Protein AF-A0A496YPQ6-F1 (afdb_monomer_lite)

Radius of gyration: 19.3 Å; chains: 1; bounding box: 43×26×58 Å

Secondary structure (DSSP, 8-state):
----EES-EEEETTEEEEHHHHHHHTTSTT--EEE--TTT--S--B-TTT-PEEEEE-TTTSSEEE-GGG-HHHHHHHHHHHHHHHHHHHHHHHHHT--

Foldseek 3Di:
DPAAAAQWWKQKVNFIAGPVVCVVPVPDPPIDIDTDDQLPDPDQQAHPPPRHFHWHQDPQVRDTDGRCNVPVPVVVVVSVVVVVVVVVVVVVVVVVVVD

Sequence (99 aa):
MNMKTTTELYKVDGRVLCRDCTYAEAENATTWVRRIQPGKDAEPLVCEACGAELRIFCPNCGNFHLNPALDLDLQAQQCLDQERISIEAERVEFYDKWL

pLDDT: mean 70.98, std 13.03, range [45.16, 89.88]

Structure (mmCIF, N/CA/C/O backbone):
data_AF-A0A496YPQ6-F1
#
_entry.id   AF-A0A496YPQ6-F1
#
loop_
_atom_site.group_PDB
_atom_site.id
_atom_site.type_symbol
_atom_site.label_atom_id
_atom_site.label_alt_id
_atom_site.label_comp_id
_atom_site.label_asym_id
_atom_site.label_entity_id
_atom_site.label_seq_id
_atom_site.pdbx_PDB_ins_code
_atom_site.Cartn_x
_atom_site.Cartn_y
_atom_site.Cartn_z
_atom_site.occupancy
_atom_site.B_iso_or_equiv
_atom_site.auth_seq_id
_atom_site.auth_comp_id
_atom_site.auth_asym_id
_atom_site.auth_atom_id
_atom_site.pdbx_PDB_model_num
ATOM 1 N N . MET A 1 1 ? 14.857 -11.606 7.232 1.00 45.16 1 MET A N 1
ATOM 2 C CA . MET A 1 1 ? 13.591 -11.117 7.821 1.00 45.16 1 MET A CA 1
ATOM 3 C C . MET A 1 1 ? 12.573 -11.047 6.696 1.00 45.16 1 MET A C 1
ATOM 5 O O . MET A 1 1 ? 12.867 -10.399 5.704 1.00 45.16 1 MET A O 1
ATOM 9 N N . ASN A 1 2 ? 11.446 -11.760 6.783 1.00 52.34 2 ASN A N 1
ATOM 10 C CA . ASN A 1 2 ? 10.391 -11.653 5.768 1.00 52.34 2 ASN A CA 1
ATOM 11 C C . ASN A 1 2 ? 9.722 -10.282 5.911 1.00 52.34 2 ASN A C 1
ATOM 13 O O . ASN A 1 2 ? 8.974 -10.070 6.865 1.00 52.34 2 ASN A O 1
ATOM 17 N N . MET A 1 3 ? 10.015 -9.353 4.998 1.00 63.03 3 MET A N 1
ATOM 18 C CA . MET A 1 3 ? 9.271 -8.097 4.888 1.00 63.03 3 MET A CA 1
ATOM 19 C C . MET A 1 3 ? 7.820 -8.429 4.547 1.00 63.03 3 MET A C 1
ATOM 21 O O . MET A 1 3 ? 7.533 -9.021 3.505 1.00 63.03 3 MET A O 1
ATOM 25 N N . LYS A 1 4 ? 6.901 -8.093 5.456 1.00 81.56 4 LYS A N 1
ATOM 26 C CA . LYS A 1 4 ? 5.466 -8.180 5.189 1.00 81.56 4 LYS A CA 1
ATOM 27 C C . LYS A 1 4 ? 5.102 -7.049 4.235 1.00 81.56 4 LYS A C 1
ATOM 29 O O . LYS A 1 4 ? 5.570 -5.928 4.390 1.00 81.56 4 LYS A O 1
ATOM 34 N N . THR A 1 5 ? 4.277 -7.347 3.243 1.00 84.19 5 THR A N 1
ATOM 35 C CA . THR A 1 5 ? 3.823 -6.356 2.263 1.00 84.19 5 THR A CA 1
ATOM 36 C C . THR A 1 5 ? 2.312 -6.444 2.144 1.00 84.19 5 THR A C 1
ATOM 38 O O . THR A 1 5 ? 1.727 -7.496 2.400 1.00 84.19 5 THR A O 1
ATOM 41 N N . THR A 1 6 ? 1.674 -5.330 1.807 1.00 87.19 6 THR A N 1
ATOM 42 C CA . THR A 1 6 ? 0.226 -5.242 1.601 1.00 87.19 6 THR A CA 1
ATOM 43 C C . THR A 1 6 ? -0.063 -4.439 0.345 1.00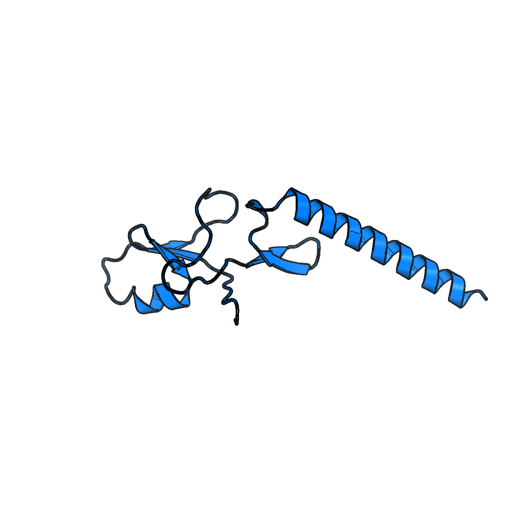 87.19 6 THR A C 1
ATOM 45 O O . THR A 1 6 ? 0.724 -3.577 -0.029 1.00 87.19 6 THR A O 1
ATOM 48 N N . THR A 1 7 ? -1.195 -4.685 -0.303 1.00 84.88 7 THR A N 1
ATOM 49 C CA . THR A 1 7 ? -1.688 -3.854 -1.415 1.00 84.88 7 THR A CA 1
ATOM 50 C C . THR A 1 7 ? -2.684 -2.794 -0.957 1.00 84.88 7 THR A C 1
ATOM 52 O O . THR A 1 7 ? -3.107 -1.945 -1.741 1.00 84.88 7 THR A O 1
ATOM 55 N N . GLU A 1 8 ? -3.098 -2.853 0.311 1.00 86.44 8 GLU A N 1
ATOM 56 C CA . GLU A 1 8 ? -4.139 -1.998 0.873 1.00 86.44 8 GLU A CA 1
ATOM 57 C C . GLU A 1 8 ? -3.781 -1.572 2.301 1.00 86.44 8 GLU A C 1
ATOM 59 O O . GLU A 1 8 ? -3.383 -2.394 3.135 1.00 86.44 8 GLU A O 1
ATOM 64 N N . LEU A 1 9 ? -3.949 -0.277 2.570 1.00 88.00 9 LEU A N 1
ATOM 65 C CA . LEU A 1 9 ? -3.864 0.322 3.896 1.00 88.00 9 LEU A CA 1
ATOM 66 C C . LEU A 1 9 ? -5.137 1.113 4.196 1.00 88.00 9 LEU A C 1
ATOM 68 O O . LEU A 1 9 ? -5.768 1.691 3.303 1.00 88.00 9 LEU A O 1
ATOM 72 N N . TYR A 1 10 ? -5.480 1.159 5.475 1.00 87.62 10 TYR A N 1
ATOM 73 C CA . TYR A 1 10 ? -6.656 1.821 6.004 1.00 87.62 10 TYR A CA 1
ATOM 74 C C . TYR A 1 10 ? -6.268 2.680 7.199 1.00 87.62 10 TYR A C 1
ATOM 76 O O . TYR A 1 10 ? -5.439 2.288 8.016 1.00 87.62 10 TYR A O 1
ATOM 84 N N . LYS A 1 11 ? -6.906 3.840 7.307 1.00 87.69 11 LYS A N 1
ATOM 85 C CA . LYS A 1 11 ? -6.920 4.658 8.508 1.00 87.69 11 LYS A CA 1
ATOM 86 C C . LYS A 1 11 ? -8.063 4.174 9.390 1.00 87.69 11 LYS A C 1
ATOM 88 O O . LYS A 1 11 ? -9.217 4.223 8.965 1.00 87.69 11 LYS A O 1
ATOM 93 N N . VAL A 1 12 ? -7.715 3.677 10.568 1.00 87.44 12 VAL A N 1
ATOM 94 C CA . VAL A 1 12 ? -8.614 3.078 11.558 1.00 87.44 12 VAL A CA 1
ATOM 95 C C . VAL A 1 12 ? -8.410 3.837 12.861 1.00 87.44 12 VAL A C 1
ATOM 97 O O . VAL A 1 12 ? -7.329 3.767 13.437 1.00 87.44 12 VAL A O 1
ATOM 100 N N . ASP A 1 13 ? -9.389 4.652 13.261 1.00 84.25 13 ASP A N 1
ATOM 101 C CA . ASP A 1 13 ? -9.320 5.506 14.463 1.00 84.25 13 ASP A CA 1
ATOM 102 C C . ASP A 1 13 ? -7.998 6.306 14.596 1.00 84.25 13 ASP A C 1
ATOM 104 O O . ASP A 1 13 ? -7.449 6.504 15.677 1.00 84.25 13 ASP A O 1
ATOM 108 N N . GLY A 1 14 ? -7.467 6.774 13.459 1.00 81.31 14 GLY A N 1
ATOM 109 C CA . GLY A 1 14 ? -6.231 7.562 13.381 1.00 81.31 14 GLY A CA 1
ATOM 110 C C . GLY A 1 14 ? -4.946 6.763 13.146 1.00 81.31 14 GLY A C 1
ATOM 111 O O . GLY A 1 14 ? -3.940 7.380 12.809 1.00 81.31 14 GLY A O 1
ATOM 112 N N . ARG A 1 15 ? -4.982 5.429 13.236 1.00 86.19 15 ARG A N 1
ATOM 113 C CA . ARG A 1 15 ? -3.839 4.534 12.977 1.00 86.19 15 ARG A CA 1
ATOM 114 C C . ARG A 1 15 ? -3.848 4.007 11.549 1.00 86.19 15 ARG A C 1
ATOM 116 O O . ARG A 1 15 ? -4.915 3.771 10.982 1.00 86.19 15 ARG A O 1
ATOM 123 N N . VAL A 1 16 ? -2.671 3.768 10.981 1.00 87.75 16 VAL A N 1
ATOM 124 C CA . VAL A 1 16 ? -2.506 3.135 9.667 1.00 87.75 16 VAL A CA 1
ATOM 125 C C . VAL A 1 16 ? -2.371 1.622 9.827 1.00 87.75 16 VAL A C 1
ATOM 127 O O . VAL A 1 16 ? -1.397 1.126 10.389 1.00 87.75 16 VAL A O 1
ATOM 130 N N . LEU A 1 17 ? -3.335 0.864 9.303 1.00 89.31 17 LEU A N 1
ATOM 131 C CA . LE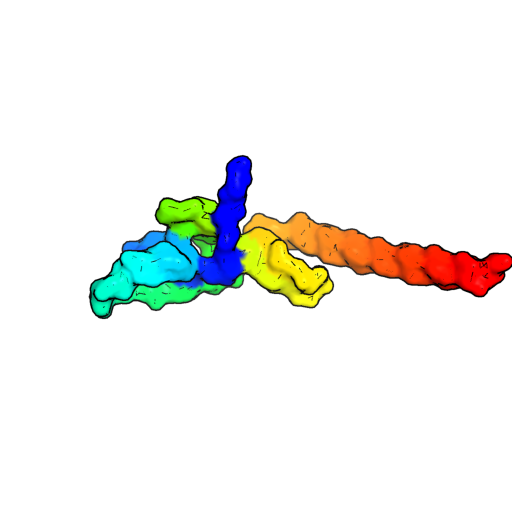U A 1 17 ? -3.377 -0.599 9.376 1.00 89.31 17 LEU A CA 1
ATOM 132 C C . LEU A 1 17 ? -3.481 -1.227 7.979 1.00 89.31 17 LEU A C 1
ATOM 134 O O . LEU A 1 17 ? -4.126 -0.682 7.085 1.00 89.31 17 LEU A O 1
ATOM 138 N N . CYS A 1 18 ? -2.859 -2.392 7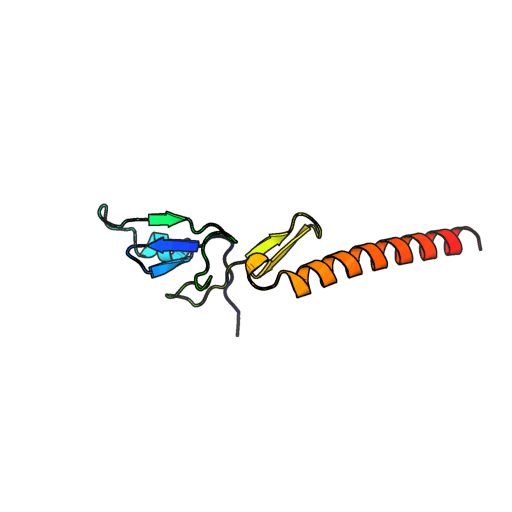.775 1.00 89.88 18 CYS A N 1
ATOM 139 C CA . CYS A 1 18 ? -3.119 -3.213 6.590 1.00 89.88 18 CYS A CA 1
ATOM 140 C C . CYS A 1 18 ? -4.474 -3.907 6.697 1.00 89.88 18 CYS A C 1
ATOM 142 O O . CYS A 1 18 ? -5.007 -4.054 7.793 1.00 89.88 18 CYS A O 1
ATOM 144 N N . ARG A 1 19 ? -4.989 -4.389 5.562 1.00 87.50 19 ARG A N 1
ATOM 145 C CA . ARG A 1 19 ? -6.271 -5.101 5.469 1.00 87.50 19 ARG A CA 1
ATOM 146 C C . ARG A 1 19 ? -6.482 -6.131 6.586 1.00 87.50 19 ARG A C 1
ATOM 148 O O . ARG A 1 19 ? -7.523 -6.115 7.235 1.00 87.50 19 ARG A O 1
ATOM 155 N N . ASP A 1 20 ? -5.491 -6.980 6.839 1.00 87.81 20 ASP A N 1
ATOM 156 C CA . ASP A 1 20 ? -5.603 -8.049 7.838 1.00 87.81 20 ASP A CA 1
ATOM 157 C C . ASP A 1 20 ? -5.678 -7.495 9.268 1.00 87.81 20 ASP A C 1
ATOM 159 O O . ASP A 1 20 ? -6.507 -7.929 10.064 1.00 87.81 20 ASP A O 1
ATOM 163 N N . CYS A 1 21 ? -4.855 -6.491 9.589 1.00 88.38 21 CYS A N 1
ATOM 164 C CA . CYS A 1 21 ? -4.888 -5.821 10.890 1.00 88.38 21 CYS A CA 1
ATOM 165 C C . CYS A 1 21 ? -6.170 -5.000 11.078 1.00 88.38 21 CYS A C 1
ATOM 167 O O . CYS A 1 21 ? -6.695 -4.938 12.182 1.00 88.38 21 CYS A O 1
ATOM 169 N N . THR A 1 22 ? -6.703 -4.410 10.006 1.00 87.12 22 THR A N 1
ATOM 170 C CA . THR A 1 22 ? -7.998 -3.728 10.030 1.00 87.12 22 THR A CA 1
ATOM 171 C C . THR A 1 22 ? -9.117 -4.701 10.370 1.00 87.12 22 THR A C 1
ATOM 173 O O . THR A 1 22 ? -9.923 -4.377 11.228 1.00 87.12 22 THR A O 1
ATOM 176 N N . TYR A 1 23 ? -9.166 -5.892 9.766 1.00 84.31 23 TYR A N 1
ATOM 177 C CA . TYR A 1 23 ? -10.184 -6.888 10.123 1.00 84.31 23 TYR A CA 1
ATOM 178 C C . TYR A 1 23 ? -10.046 -7.404 11.555 1.00 84.31 23 TYR A C 1
ATOM 180 O O . TYR A 1 23 ? -11.061 -7.685 12.181 1.00 84.31 23 TYR A O 1
ATOM 188 N N . ALA A 1 24 ? -8.819 -7.509 12.070 1.00 82.31 24 ALA A N 1
ATOM 189 C CA . ALA A 1 24 ? -8.581 -7.912 13.452 1.00 82.31 24 ALA A CA 1
ATOM 190 C C . ALA A 1 24 ? -9.028 -6.852 14.477 1.00 82.31 24 ALA A C 1
ATOM 192 O O . ALA A 1 24 ? -9.425 -7.213 15.578 1.00 82.31 24 ALA A O 1
ATOM 193 N N . GLU A 1 25 ? -8.962 -5.557 14.141 1.00 76.44 25 GLU A N 1
ATOM 194 C CA . GLU A 1 25 ? -9.386 -4.477 15.049 1.00 76.44 25 GLU A CA 1
ATOM 195 C C . GLU A 1 25 ? -10.838 -4.016 14.827 1.00 76.44 25 GLU A C 1
ATOM 197 O O . GLU A 1 25 ? -11.492 -3.569 15.768 1.00 76.44 25 GLU A O 1
ATOM 202 N N . ALA A 1 26 ? -11.386 -4.153 13.617 1.00 68.19 26 ALA A N 1
ATOM 203 C CA . ALA A 1 26 ? -12.729 -3.688 13.256 1.00 68.19 26 ALA A CA 1
ATOM 204 C C . ALA A 1 26 ? -13.868 -4.615 13.739 1.00 68.19 26 ALA A C 1
ATOM 206 O O . ALA A 1 26 ? -14.910 -4.708 13.091 1.00 68.19 26 ALA A O 1
ATOM 207 N N . GLU A 1 27 ? -13.698 -5.293 14.877 1.00 65.81 27 GLU A N 1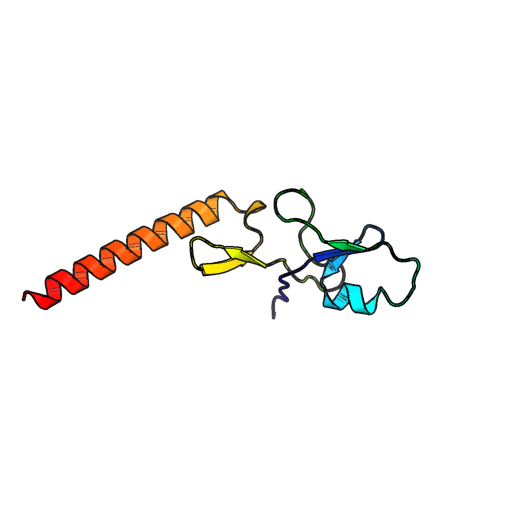
ATOM 208 C CA . GLU A 1 27 ? -14.751 -6.115 15.492 1.00 65.81 27 GLU A CA 1
ATOM 209 C C . GLU A 1 27 ? -15.876 -5.266 16.121 1.00 65.81 27 GLU A C 1
ATOM 211 O O . GLU A 1 27 ? -16.988 -5.759 16.314 1.00 65.81 27 GLU A O 1
ATOM 216 N N . ASN A 1 28 ? -15.634 -3.975 16.392 1.00 61.19 28 ASN A N 1
ATOM 217 C CA . ASN A 1 28 ? -16.612 -3.070 16.999 1.00 61.19 28 ASN A CA 1
ATOM 218 C C . ASN A 1 28 ? -17.210 -2.081 15.985 1.00 61.19 28 ASN A C 1
ATOM 220 O O . ASN A 1 28 ? -16.502 -1.362 15.284 1.00 61.19 28 ASN A O 1
ATOM 224 N N . ALA A 1 29 ? -18.543 -1.975 15.970 1.00 59.00 29 ALA A N 1
ATOM 225 C CA . ALA A 1 29 ? -19.316 -1.160 15.021 1.00 59.00 29 ALA A CA 1
ATOM 226 C C . ALA A 1 29 ? -19.060 0.365 15.084 1.00 59.00 29 ALA A C 1
ATOM 228 O O . ALA A 1 29 ? -19.601 1.113 14.272 1.00 59.00 29 ALA A O 1
ATOM 229 N N . THR A 1 30 ? -18.269 0.841 16.048 1.00 68.62 30 THR A N 1
ATOM 230 C CA . THR A 1 30 ? -17.940 2.261 16.245 1.00 68.62 30 THR A CA 1
ATOM 231 C C . THR A 1 30 ? -16.646 2.699 15.563 1.00 68.62 30 THR A C 1
ATOM 233 O O . THR A 1 30 ? -16.365 3.894 15.532 1.00 68.62 30 THR A O 1
ATOM 236 N N . THR A 1 31 ? -15.856 1.764 15.041 1.00 75.19 31 THR A N 1
ATOM 237 C CA . THR A 1 31 ? -14.537 2.049 14.474 1.00 75.19 31 THR A CA 1
ATOM 238 C C . THR A 1 31 ? -14.657 2.729 13.111 1.00 75.19 31 THR A C 1
ATOM 240 O O . THR A 1 31 ? -15.275 2.199 12.182 1.00 75.19 31 THR A O 1
ATOM 243 N N . TRP A 1 32 ? -14.053 3.912 12.962 1.00 78.25 32 TRP A N 1
ATOM 244 C CA . TRP A 1 32 ? -14.060 4.625 11.687 1.00 78.25 32 TRP A CA 1
ATOM 245 C C . TRP A 1 32 ? -12.941 4.107 10.788 1.00 78.25 32 TRP A C 1
ATOM 247 O O . TRP A 1 32 ? -11.762 4.226 11.119 1.00 78.25 32 TRP A O 1
ATOM 257 N N . VAL A 1 33 ? -13.314 3.559 9.629 1.00 83.81 33 VAL A N 1
ATOM 258 C CA . VAL A 1 33 ? -12.376 2.972 8.665 1.00 83.81 33 VAL A CA 1
ATOM 259 C C . VAL A 1 33 ? -12.426 3.735 7.346 1.00 83.81 33 VAL A C 1
ATOM 261 O O . VAL A 1 33 ? -13.468 3.817 6.694 1.00 83.81 33 VAL A O 1
ATOM 264 N N . ARG A 1 34 ? -11.276 4.244 6.897 1.00 86.38 34 ARG A N 1
ATOM 265 C CA . ARG A 1 34 ? -11.108 4.845 5.567 1.00 86.38 34 ARG A CA 1
ATOM 266 C C . ARG A 1 34 ? -9.919 4.228 4.850 1.00 86.38 34 ARG A C 1
ATOM 268 O O . ARG A 1 34 ? -8.822 4.191 5.386 1.00 86.38 34 ARG A O 1
ATOM 275 N N . ARG A 1 35 ? -10.096 3.829 3.591 1.00 84.94 35 ARG A N 1
ATOM 276 C CA . ARG A 1 35 ? -8.976 3.408 2.737 1.00 84.94 35 ARG A CA 1
ATOM 277 C C . ARG A 1 35 ? -8.043 4.588 2.435 1.00 84.94 35 ARG A C 1
ATOM 279 O O . ARG A 1 35 ? -8.518 5.656 2.040 1.00 84.94 35 ARG A O 1
ATOM 286 N N . ILE A 1 36 ? -6.737 4.376 2.583 1.00 82.75 36 ILE A N 1
ATOM 287 C CA . ILE A 1 36 ? -5.702 5.353 2.219 1.00 82.75 36 ILE A CA 1
ATOM 288 C C . ILE A 1 36 ? -5.515 5.346 0.702 1.00 82.75 36 ILE A C 1
ATOM 290 O O . ILE A 1 36 ? -5.446 4.277 0.087 1.00 82.75 36 ILE A O 1
ATOM 294 N N . GLN A 1 37 ? -5.458 6.536 0.100 1.00 74.69 37 GLN A N 1
ATOM 295 C CA . GLN A 1 37 ? -5.206 6.698 -1.327 1.00 74.69 37 GLN A CA 1
ATOM 296 C C . GLN A 1 37 ? -3.748 7.117 -1.563 1.00 74.69 37 GLN A C 1
ATOM 298 O O . GLN A 1 37 ? -3.345 8.222 -1.185 1.00 74.69 37 GLN A O 1
ATOM 303 N N . PRO A 1 38 ? -2.953 6.257 -2.218 1.00 67.56 38 PRO A N 1
ATOM 304 C CA . PRO A 1 38 ? -1.569 6.555 -2.562 1.00 67.56 38 PRO A CA 1
ATOM 305 C C . PRO A 1 38 ? -1.426 7.860 -3.346 1.00 67.56 38 PRO A C 1
ATOM 307 O O . PRO A 1 38 ? -2.199 8.114 -4.266 1.00 67.56 38 PRO A O 1
ATOM 310 N N . GLY A 1 39 ? -0.442 8.687 -2.987 1.00 62.72 39 GLY A N 1
ATOM 311 C CA . GLY A 1 39 ? -0.139 9.945 -3.681 1.00 62.72 39 GLY A CA 1
ATOM 312 C C . GLY A 1 39 ? -1.023 11.134 -3.310 1.00 62.72 39 GLY A C 1
ATOM 313 O O . GLY A 1 39 ? -0.675 12.264 -3.639 1.00 62.72 39 GLY A O 1
ATOM 314 N N . LYS A 1 40 ? -2.125 10.911 -2.586 1.00 64.19 40 LYS A N 1
ATOM 315 C CA . LYS A 1 40 ? -2.959 11.986 -2.031 1.00 64.19 40 LYS A CA 1
ATOM 316 C C . LYS A 1 40 ? -2.710 12.201 -0.542 1.00 64.19 40 LYS A C 1
ATOM 318 O O . LYS A 1 40 ? -2.751 13.332 -0.067 1.00 64.19 40 LYS A O 1
ATOM 323 N N . ASP A 1 41 ? -2.452 11.114 0.174 1.00 63.84 41 ASP A N 1
ATOM 324 C CA . ASP A 1 41 ? -2.182 11.132 1.604 1.00 63.84 41 ASP A CA 1
ATOM 325 C C . ASP A 1 41 ? -0.648 11.096 1.816 1.00 63.84 41 ASP A C 1
ATOM 327 O O . ASP A 1 41 ? 0.005 10.098 1.508 1.00 63.84 41 ASP A O 1
ATOM 331 N N . ALA A 1 42 ? -0.057 12.201 2.293 1.00 58.06 42 ALA A N 1
ATOM 332 C CA . ALA A 1 42 ? 1.383 12.340 2.575 1.00 58.06 42 ALA A CA 1
ATOM 333 C C . ALA A 1 42 ? 1.752 11.769 3.961 1.00 58.06 42 ALA A C 1
ATOM 335 O O . ALA A 1 42 ? 2.356 12.442 4.794 1.00 58.06 42 ALA A O 1
ATOM 336 N N . GLU A 1 43 ? 1.315 10.543 4.237 1.00 64.44 43 GLU A N 1
ATOM 337 C CA . GLU A 1 43 ? 1.469 9.869 5.531 1.00 64.44 43 GLU A CA 1
ATOM 338 C C . GLU A 1 43 ? 2.331 8.601 5.395 1.00 64.44 43 GLU A C 1
ATOM 340 O O . GLU A 1 43 ? 2.521 8.101 4.283 1.00 64.44 43 GLU A O 1
ATOM 345 N N . PRO A 1 44 ? 2.887 8.070 6.501 1.00 62.94 44 PRO A N 1
ATOM 346 C CA . PRO A 1 44 ? 3.631 6.814 6.478 1.00 62.94 44 PRO A CA 1
ATOM 347 C C . PRO A 1 44 ? 2.754 5.664 5.964 1.00 62.94 44 PRO A C 1
ATOM 349 O O . PRO A 1 44 ? 1.747 5.296 6.562 1.00 62.94 44 PRO A O 1
ATOM 352 N N . LEU A 1 45 ? 3.157 5.071 4.839 1.00 77.50 45 LEU A N 1
ATOM 353 C CA . LEU A 1 45 ? 2.421 4.009 4.137 1.00 77.50 45 LEU A CA 1
ATOM 354 C C . LEU A 1 45 ? 2.881 2.626 4.597 1.00 77.50 45 LEU A C 1
ATOM 356 O O . LEU A 1 45 ? 3.178 1.734 3.797 1.00 77.50 45 LEU A O 1
ATOM 360 N N . VAL A 1 46 ? 2.946 2.475 5.915 1.00 85.12 46 VAL A N 1
ATOM 361 C CA . VAL A 1 46 ? 3.340 1.246 6.593 1.00 85.12 46 VAL A CA 1
ATOM 362 C C . VAL A 1 46 ? 2.291 0.941 7.648 1.00 85.12 46 VAL A C 1
ATOM 364 O O . VAL A 1 46 ? 1.842 1.829 8.364 1.00 85.12 46 VAL A O 1
ATOM 367 N N . CYS A 1 47 ? 1.890 -0.323 7.746 1.00 88.19 47 CYS A N 1
ATOM 368 C CA . CYS A 1 47 ? 1.015 -0.773 8.818 1.00 88.19 47 CYS A CA 1
ATOM 369 C C . CYS A 1 47 ? 1.730 -0.643 10.169 1.00 88.19 47 CYS A C 1
ATOM 371 O O . CYS A 1 47 ? 2.741 -1.304 10.403 1.00 88.19 47 CYS A O 1
ATOM 373 N N . GLU A 1 48 ? 1.167 0.136 11.084 1.00 89.00 48 GLU A N 1
ATOM 374 C CA . GLU A 1 48 ? 1.732 0.374 12.415 1.00 89.00 48 GLU A CA 1
ATOM 375 C C . GLU A 1 48 ? 1.707 -0.871 13.314 1.00 89.00 48 GLU A C 1
ATOM 377 O O . GLU A 1 48 ? 2.504 -0.982 14.240 1.00 89.00 48 GLU A O 1
ATOM 382 N N . ALA A 1 49 ? 0.808 -1.826 13.054 1.00 88.69 49 ALA A N 1
ATOM 383 C CA . ALA A 1 49 ? 0.677 -3.033 13.872 1.00 88.69 49 ALA A CA 1
ATOM 384 C C . ALA A 1 49 ? 1.659 -4.147 13.475 1.00 88.69 49 ALA A C 1
ATOM 386 O O . ALA A 1 49 ? 2.165 -4.868 14.333 1.00 88.69 49 ALA A O 1
ATOM 387 N N . CYS A 1 50 ? 1.911 -4.327 12.176 1.00 88.56 50 CYS A N 1
ATOM 388 C CA . CYS A 1 50 ? 2.699 -5.458 11.675 1.00 88.56 50 CYS A CA 1
ATOM 389 C C . CYS A 1 50 ? 3.896 -5.067 10.803 1.00 88.56 50 CYS A C 1
ATOM 391 O O . CYS A 1 50 ? 4.602 -5.958 10.326 1.00 88.56 50 CYS A O 1
ATOM 393 N N . GLY A 1 51 ? 4.116 -3.768 10.583 1.00 87.69 51 GLY A N 1
ATOM 394 C CA . GLY A 1 51 ? 5.201 -3.244 9.757 1.00 87.69 51 GLY A CA 1
ATOM 395 C C . GLY A 1 51 ? 5.037 -3.522 8.263 1.00 87.69 51 GLY A C 1
ATOM 396 O O . GLY A 1 51 ? 6.013 -3.438 7.529 1.00 87.69 51 GLY A O 1
ATOM 397 N N . ALA A 1 52 ? 3.841 -3.914 7.804 1.00 87.75 52 ALA A N 1
ATOM 398 C CA . ALA A 1 52 ? 3.629 -4.237 6.398 1.00 87.75 52 ALA A CA 1
ATOM 399 C C . ALA A 1 52 ? 3.702 -2.985 5.518 1.00 87.75 52 ALA A C 1
ATOM 401 O O . ALA A 1 52 ? 2.929 -2.046 5.714 1.00 87.75 52 ALA A O 1
ATOM 402 N N . GLU A 1 53 ? 4.587 -3.002 4.528 1.00 85.88 53 GLU A N 1
ATOM 403 C CA . GLU A 1 53 ? 4.770 -1.890 3.596 1.00 85.88 53 GLU A CA 1
ATOM 404 C C . GLU A 1 53 ? 3.770 -1.963 2.438 1.00 85.88 53 GLU A C 1
ATOM 406 O O . GLU A 1 53 ? 3.472 -3.045 1.914 1.00 85.88 53 GLU A O 1
ATOM 411 N N . LEU A 1 54 ? 3.250 -0.805 2.022 1.00 83.25 54 LEU A N 1
ATOM 412 C CA . LEU A 1 54 ? 2.320 -0.727 0.903 1.00 83.25 54 LEU A CA 1
ATOM 413 C C . LEU A 1 54 ? 3.033 -0.910 -0.439 1.00 83.25 54 LEU A C 1
ATOM 415 O O . LEU A 1 54 ? 3.900 -0.114 -0.809 1.00 83.25 54 LEU A O 1
ATOM 419 N N . ARG A 1 55 ? 2.578 -1.898 -1.213 1.00 81.69 55 ARG A N 1
ATOM 420 C CA . ARG A 1 55 ? 2.935 -2.099 -2.615 1.00 81.69 55 ARG A CA 1
ATOM 421 C C . ARG A 1 55 ? 1.761 -1.804 -3.536 1.00 81.69 55 ARG A C 1
ATOM 423 O O . ARG A 1 55 ? 0.618 -2.133 -3.240 1.00 81.69 55 ARG A O 1
ATOM 430 N N . ILE A 1 56 ? 2.050 -1.199 -4.677 1.00 76.75 56 ILE A N 1
ATOM 431 C CA . ILE A 1 56 ? 1.067 -0.719 -5.642 1.00 76.75 56 ILE A CA 1
ATOM 432 C C . ILE A 1 56 ? 1.463 -1.229 -7.013 1.00 76.75 56 ILE A C 1
ATOM 434 O O . ILE A 1 56 ? 2.644 -1.278 -7.360 1.00 76.75 56 ILE A O 1
ATOM 438 N N . PHE A 1 57 ? 0.455 -1.635 -7.775 1.00 75.31 57 PHE A N 1
ATOM 439 C CA . PHE A 1 57 ? 0.632 -2.033 -9.158 1.00 75.31 57 PHE A CA 1
ATOM 440 C C . PHE A 1 57 ? 1.053 -0.825 -9.996 1.00 75.31 57 PHE A C 1
ATOM 442 O O . PHE A 1 57 ? 0.337 0.176 -10.052 1.00 75.31 57 PHE A O 1
ATOM 449 N N . CYS A 1 58 ? 2.205 -0.924 -10.649 1.00 73.31 58 CYS A N 1
ATOM 450 C CA . CYS A 1 58 ? 2.652 0.067 -11.608 1.00 73.31 58 CYS A CA 1
ATOM 451 C C . CYS A 1 58 ? 2.134 -0.326 -13.002 1.00 73.31 58 CYS A C 1
ATOM 453 O O . CYS A 1 58 ? 2.524 -1.375 -13.522 1.00 73.31 58 CYS A O 1
ATOM 455 N N . PRO A 1 59 ? 1.277 0.498 -13.633 1.00 65.19 59 PRO A N 1
ATOM 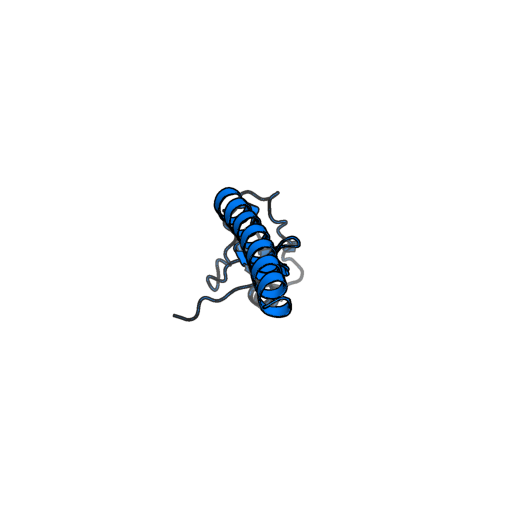456 C CA . PRO A 1 59 ? 0.718 0.181 -14.943 1.00 65.19 59 PRO A CA 1
ATOM 457 C C . PRO A 1 59 ? 1.754 0.234 -16.071 1.00 65.19 59 PRO A C 1
ATOM 459 O O . PRO A 1 59 ? 1.481 -0.285 -17.145 1.00 65.19 59 PRO A O 1
ATOM 462 N N . ASN A 1 60 ? 2.921 0.844 -15.837 1.00 68.06 60 ASN A N 1
ATOM 463 C CA . ASN A 1 60 ? 3.950 1.011 -16.858 1.00 68.06 60 ASN A CA 1
ATOM 464 C C . ASN A 1 60 ? 4.849 -0.229 -16.999 1.00 68.06 60 ASN A C 1
ATOM 466 O O . ASN A 1 60 ? 5.087 -0.703 -18.101 1.00 68.06 60 ASN A O 1
ATOM 470 N N . CYS A 1 61 ? 5.304 -0.797 -15.879 1.00 72.25 61 CYS A N 1
ATOM 471 C CA . CYS A 1 61 ? 6.147 -1.998 -15.874 1.00 72.25 61 CYS A CA 1
ATOM 472 C C . CYS A 1 61 ? 5.378 -3.302 -15.594 1.00 72.25 61 CYS A C 1
ATOM 474 O O . CYS A 1 61 ? 5.964 -4.383 -15.632 1.00 72.25 61 CYS A O 1
ATOM 476 N N . GLY A 1 62 ? 4.092 -3.222 -15.230 1.00 73.12 62 GLY A N 1
ATOM 477 C CA . GLY A 1 62 ? 3.258 -4.382 -14.900 1.00 73.12 62 GLY A CA 1
ATOM 478 C C . GLY A 1 62 ? 3.604 -5.083 -13.578 1.00 73.12 62 GLY A C 1
ATOM 479 O O . GLY A 1 62 ? 3.127 -6.190 -13.337 1.00 73.12 62 GLY A O 1
ATOM 480 N N . ASN A 1 63 ? 4.421 -4.470 -12.715 1.00 77.94 63 ASN A N 1
ATOM 481 C CA . ASN A 1 63 ? 4.894 -5.057 -11.456 1.00 77.94 63 ASN A CA 1
ATOM 482 C C . ASN A 1 63 ? 4.374 -4.304 -10.217 1.00 77.94 63 ASN A C 1
ATOM 484 O O . ASN A 1 63 ? 3.951 -3.151 -10.293 1.00 77.94 63 ASN A O 1
ATOM 488 N N . PHE A 1 64 ? 4.415 -4.953 -9.046 1.00 76.44 64 PHE A N 1
ATOM 489 C CA . PHE A 1 64 ? 4.092 -4.321 -7.759 1.00 76.44 64 PHE A CA 1
ATOM 490 C C . PHE A 1 64 ? 5.338 -3.703 -7.115 1.00 76.44 64 PHE A C 1
ATOM 492 O O . PHE A 1 64 ? 6.270 -4.411 -6.724 1.00 76.44 64 PHE A O 1
ATOM 499 N N . HIS A 1 65 ? 5.321 -2.391 -6.908 1.00 73.31 65 HIS A N 1
ATOM 500 C CA . HIS A 1 65 ? 6.414 -1.632 -6.291 1.00 73.31 65 HIS A CA 1
ATOM 501 C C . HIS A 1 65 ? 5.973 -1.034 -4.963 1.00 73.31 65 HIS A C 1
ATOM 503 O O . HIS A 1 65 ? 4.778 -0.861 -4.748 1.00 73.31 65 HIS A O 1
ATOM 509 N N . LEU A 1 66 ? 6.915 -0.707 -4.075 1.00 73.75 66 LEU A N 1
ATOM 510 C CA . LEU A 1 66 ? 6.611 0.163 -2.933 1.00 73.75 66 LEU A CA 1
ATOM 511 C C . LEU A 1 66 ? 5.993 1.474 -3.431 1.00 73.75 66 LEU A C 1
ATOM 513 O O . LEU A 1 66 ? 6.224 1.849 -4.582 1.00 73.75 66 LEU A O 1
ATOM 517 N N . ASN A 1 67 ? 5.150 2.106 -2.605 1.00 68.56 67 ASN A N 1
ATOM 518 C CA . ASN A 1 67 ? 4.273 3.188 -3.054 1.00 68.56 67 ASN A CA 1
ATOM 519 C C . ASN A 1 67 ? 4.993 4.196 -3.986 1.00 68.56 67 ASN A C 1
ATOM 521 O O . ASN A 1 67 ? 5.855 4.932 -3.506 1.00 68.56 67 ASN A O 1
ATOM 525 N N . PRO A 1 68 ? 4.597 4.277 -5.276 1.00 56.19 68 PRO A N 1
ATOM 526 C CA . PRO A 1 68 ? 5.178 5.156 -6.285 1.00 56.19 68 PRO A CA 1
ATOM 527 C C . PRO A 1 68 ? 5.327 6.604 -5.851 1.00 56.19 68 PRO A C 1
ATOM 529 O O . PRO A 1 68 ? 6.293 7.251 -6.221 1.00 56.19 68 PRO A O 1
ATOM 532 N N . ALA A 1 69 ? 4.385 7.118 -5.055 1.00 56.03 69 ALA A N 1
ATOM 533 C CA . ALA A 1 69 ? 4.389 8.509 -4.621 1.00 56.03 69 ALA A CA 1
ATOM 534 C C . ALA A 1 69 ? 5.557 8.865 -3.687 1.00 56.03 69 ALA A C 1
ATOM 536 O O . ALA A 1 69 ? 5.893 10.039 -3.573 1.00 56.03 69 ALA A O 1
ATOM 537 N N . LEU A 1 70 ? 6.159 7.879 -3.015 1.00 55.75 70 LEU A N 1
ATOM 538 C CA . LEU A 1 70 ? 7.332 8.090 -2.163 1.00 55.75 70 LEU A CA 1
ATOM 539 C C . LEU A 1 70 ? 8.654 7.980 -2.934 1.00 55.75 70 LEU A C 1
ATOM 541 O O . LEU A 1 70 ? 9.681 8.375 -2.395 1.00 55.75 70 LEU A O 1
ATOM 545 N N . ASP A 1 71 ? 8.635 7.461 -4.164 1.00 60.75 71 ASP A N 1
ATOM 546 C CA . ASP A 1 71 ? 9.848 7.148 -4.925 1.00 60.75 71 ASP A CA 1
ATOM 547 C C . ASP A 1 71 ? 9.656 7.379 -6.435 1.00 60.75 71 ASP A C 1
ATOM 549 O O . ASP A 1 71 ? 9.994 6.549 -7.283 1.00 60.75 71 ASP A O 1
ATOM 553 N N . LEU A 1 72 ? 9.024 8.512 -6.769 1.00 53.75 72 LEU A N 1
ATOM 554 C CA . LEU A 1 72 ? 8.666 8.880 -8.143 1.00 53.75 72 LEU A CA 1
ATOM 555 C C . LEU A 1 72 ? 9.897 8.932 -9.060 1.00 53.75 72 LEU A C 1
ATOM 557 O O . LEU A 1 72 ? 9.811 8.503 -10.209 1.00 53.75 72 LEU A O 1
ATOM 561 N N . ASP A 1 73 ? 11.036 9.399 -8.545 1.00 55.22 73 ASP A N 1
ATOM 562 C CA . ASP A 1 73 ? 12.276 9.544 -9.312 1.00 55.22 73 ASP A CA 1
ATOM 563 C C . ASP A 1 73 ? 12.924 8.186 -9.627 1.00 55.22 73 ASP A C 1
ATOM 565 O O . ASP A 1 73 ? 13.240 7.910 -10.787 1.00 55.22 73 ASP A O 1
ATOM 569 N N . LEU A 1 74 ? 13.056 7.288 -8.641 1.00 58.09 74 LEU A N 1
ATOM 570 C CA . LEU A 1 74 ? 13.617 5.951 -8.871 1.00 58.09 74 LEU A CA 1
ATOM 571 C C . LEU A 1 74 ? 12.708 5.118 -9.781 1.00 58.09 74 LEU A C 1
ATOM 573 O O . LEU A 1 74 ? 13.184 4.315 -10.584 1.00 58.09 74 LEU A O 1
ATOM 577 N N . GLN A 1 75 ? 11.394 5.318 -9.685 1.00 59.53 75 GLN A N 1
ATOM 578 C CA . GLN A 1 75 ? 10.421 4.563 -10.462 1.00 59.53 75 GLN A CA 1
ATOM 579 C C . GLN A 1 75 ? 10.292 5.071 -11.904 1.00 59.53 75 GLN A C 1
ATOM 581 O O . GLN A 1 75 ? 10.192 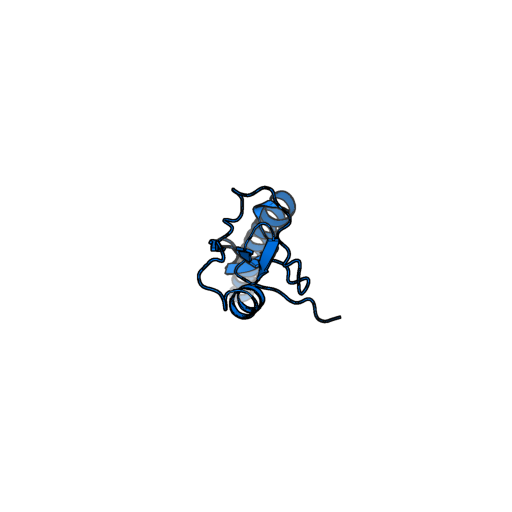4.250 -12.819 1.00 59.53 75 GLN A O 1
ATOM 586 N N . ALA A 1 76 ? 10.372 6.387 -12.133 1.00 59.84 76 ALA A N 1
ATOM 587 C CA . ALA A 1 76 ? 10.524 6.948 -13.476 1.00 59.84 76 ALA A CA 1
ATOM 588 C C . ALA A 1 76 ? 11.788 6.393 -14.149 1.00 59.84 76 ALA A C 1
ATOM 590 O O . ALA A 1 76 ? 11.748 5.986 -15.308 1.00 59.84 76 ALA A O 1
ATOM 591 N N . GLN A 1 77 ? 12.883 6.282 -13.397 1.00 62.06 77 GLN A N 1
ATOM 592 C CA . GLN A 1 77 ? 14.146 5.760 -13.905 1.00 62.06 77 GLN A CA 1
ATOM 593 C C . GLN A 1 77 ? 14.089 4.254 -14.218 1.00 62.06 77 GLN A C 1
ATOM 595 O O . GLN A 1 77 ? 14.497 3.844 -15.301 1.00 62.06 77 GLN A O 1
ATOM 600 N N . GLN A 1 78 ? 13.492 3.437 -13.343 1.00 61.12 78 GLN A N 1
ATOM 601 C CA . GLN A 1 78 ? 13.310 1.995 -13.582 1.00 61.12 78 GLN A CA 1
ATOM 602 C C . GLN A 1 78 ? 12.393 1.696 -14.774 1.00 61.12 78 GLN A C 1
ATOM 604 O O . GLN A 1 78 ? 12.644 0.759 -15.532 1.00 61.12 78 GLN A O 1
ATOM 609 N N . CYS A 1 79 ? 11.341 2.495 -14.953 1.00 61.16 79 CYS A N 1
ATOM 610 C CA . CYS A 1 79 ? 10.453 2.401 -16.105 1.00 61.16 79 CYS A CA 1
ATOM 611 C C . CYS A 1 79 ? 11.174 2.720 -17.423 1.00 61.16 79 CYS A C 1
ATOM 613 O O . CYS A 1 79 ? 11.050 1.966 -18.386 1.00 61.16 79 CYS A O 1
ATOM 615 N N . LEU A 1 80 ? 11.956 3.804 -17.446 1.00 63.88 80 LEU A N 1
ATOM 616 C CA . LEU A 1 80 ? 12.754 4.199 -18.611 1.00 63.88 80 LEU A CA 1
ATOM 617 C C . LEU A 1 80 ? 13.830 3.157 -18.949 1.00 63.88 80 LEU A C 1
ATOM 619 O O . LEU A 1 80 ? 14.077 2.870 -20.120 1.00 63.88 80 LEU A O 1
ATOM 623 N N . ASP A 1 81 ? 14.464 2.565 -17.935 1.00 62.78 81 ASP A N 1
ATOM 624 C CA . ASP A 1 81 ? 15.467 1.523 -18.143 1.00 62.78 81 ASP A CA 1
ATOM 625 C C . ASP A 1 81 ? 14.853 0.229 -18.712 1.00 62.78 81 ASP A C 1
ATOM 627 O O . ASP A 1 81 ? 15.485 -0.417 -19.547 1.00 62.78 81 ASP A O 1
ATOM 631 N N . GLN A 1 82 ? 13.619 -0.140 -18.337 1.00 56.88 82 GLN A N 1
ATOM 632 C CA . GLN A 1 82 ? 12.948 -1.321 -18.901 1.00 56.88 82 GLN A CA 1
ATOM 633 C C . GLN A 1 82 ? 12.540 -1.159 -20.371 1.00 56.88 82 GLN A C 1
ATOM 635 O O . GLN A 1 82 ? 12.732 -2.101 -21.140 1.00 56.88 82 GLN A O 1
ATOM 640 N N . GLU A 1 83 ? 12.041 0.010 -20.786 1.00 56.56 83 GLU A N 1
ATOM 641 C CA . GLU A 1 83 ? 11.809 0.297 -22.214 1.00 56.56 83 GLU A CA 1
ATOM 642 C C . GLU A 1 83 ? 13.115 0.243 -23.014 1.00 56.56 83 GLU A C 1
ATOM 644 O O . GLU A 1 83 ? 13.152 -0.293 -24.121 1.00 56.56 83 GLU A O 1
ATOM 649 N N . ARG A 1 84 ? 14.222 0.743 -22.448 1.00 56.59 84 ARG A N 1
ATOM 650 C CA . ARG A 1 84 ? 15.529 0.676 -23.114 1.00 56.59 84 ARG A CA 1
ATOM 651 C C . ARG A 1 84 ? 15.992 -0.770 -23.312 1.00 56.59 84 ARG A C 1
ATOM 653 O O . ARG A 1 84 ? 16.473 -1.109 -24.391 1.00 56.59 84 ARG A O 1
ATOM 660 N N . ILE A 1 85 ? 15.822 -1.622 -22.299 1.00 56.47 85 ILE A N 1
ATOM 661 C CA . ILE A 1 85 ? 16.219 -3.036 -22.355 1.00 56.47 85 ILE A CA 1
ATOM 662 C C . ILE A 1 85 ? 15.365 -3.825 -23.360 1.00 56.47 85 ILE A C 1
ATOM 664 O O . ILE A 1 85 ? 15.915 -4.664 -24.071 1.00 56.47 85 ILE A O 1
ATOM 668 N N . SER A 1 86 ? 14.053 -3.566 -23.466 1.00 56.41 86 SER A N 1
ATOM 669 C CA . SER A 1 86 ? 13.206 -4.282 -24.436 1.00 56.41 86 SER A CA 1
ATOM 670 C C . SER A 1 86 ? 13.569 -3.940 -25.883 1.00 56.41 86 SER A C 1
ATOM 672 O O . SER A 1 86 ? 13.692 -4.843 -26.708 1.00 56.41 86 SER A O 1
ATOM 674 N N . ILE A 1 87 ? 13.849 -2.665 -26.174 1.00 56.94 87 ILE A N 1
ATOM 675 C CA . ILE A 1 87 ? 14.297 -2.215 -27.500 1.00 56.94 87 ILE A CA 1
ATOM 676 C C . ILE A 1 87 ? 15.647 -2.848 -27.865 1.00 56.94 87 ILE A C 1
ATOM 678 O O . ILE A 1 87 ? 15.856 -3.267 -29.005 1.00 56.94 87 ILE A O 1
ATOM 682 N N . GLU A 1 88 ? 16.585 -2.928 -26.919 1.00 57.66 88 GLU A N 1
ATOM 683 C CA . GLU A 1 88 ? 17.886 -3.556 -27.168 1.00 57.66 88 GLU A CA 1
ATOM 684 C C . GLU A 1 88 ? 17.771 -5.072 -27.379 1.00 57.66 88 GLU A C 1
ATOM 686 O O . GLU A 1 88 ? 18.440 -5.602 -28.269 1.00 57.66 88 GLU A O 1
ATOM 691 N N . ALA A 1 89 ? 16.896 -5.756 -26.637 1.00 55.50 89 ALA A N 1
ATOM 692 C CA . ALA A 1 89 ? 16.641 -7.187 -26.800 1.00 55.50 89 ALA A CA 1
ATOM 693 C C . ALA A 1 89 ? 16.000 -7.517 -28.161 1.00 55.50 89 ALA A C 1
ATOM 695 O O . ALA A 1 89 ? 16.480 -8.411 -28.859 1.00 55.50 89 ALA A O 1
ATOM 696 N N . GLU A 1 90 ? 14.989 -6.753 -28.592 1.00 56.75 90 GLU A N 1
ATOM 697 C CA . GLU A 1 90 ? 14.379 -6.907 -29.923 1.00 56.75 90 GLU A CA 1
ATOM 698 C C . GLU A 1 90 ? 15.386 -6.649 -31.049 1.00 56.75 90 GLU A C 1
ATOM 700 O O . GLU A 1 90 ? 15.380 -7.331 -32.077 1.00 56.75 90 GLU A O 1
ATOM 705 N N . ARG A 1 91 ? 16.298 -5.687 -30.853 1.00 54.56 91 ARG A N 1
ATOM 706 C CA . ARG A 1 91 ? 17.350 -5.397 -31.828 1.00 54.56 91 ARG A CA 1
ATOM 707 C C . ARG A 1 91 ? 18.322 -6.570 -31.963 1.00 54.56 91 ARG A C 1
ATOM 709 O O . ARG A 1 91 ? 18.651 -6.933 -33.087 1.00 54.56 91 ARG A O 1
ATOM 716 N N . VAL A 1 92 ? 18.770 -7.170 -30.860 1.00 58.38 92 VAL A N 1
ATOM 717 C CA . VAL A 1 92 ? 19.675 -8.336 -30.889 1.00 58.38 92 VAL A CA 1
ATOM 718 C C . VAL A 1 92 ? 19.005 -9.544 -31.555 1.00 58.38 92 VAL A C 1
ATOM 720 O O . VAL A 1 92 ? 19.601 -10.134 -32.452 1.00 58.38 92 VAL A O 1
ATOM 723 N N . GLU A 1 93 ? 17.748 -9.855 -31.217 1.00 57.56 93 GLU A N 1
ATOM 724 C CA . GLU A 1 93 ? 17.014 -10.958 -31.860 1.00 57.56 93 GLU A CA 1
ATOM 725 C C . GLU A 1 93 ? 16.794 -10.746 -33.365 1.00 57.56 93 GLU A C 1
ATOM 727 O O . GLU A 1 93 ? 16.763 -11.711 -34.134 1.00 57.56 93 GLU A O 1
ATOM 732 N N . PHE A 1 94 ? 16.627 -9.496 -33.806 1.00 55.59 94 PHE A N 1
ATOM 733 C CA . PHE A 1 94 ? 16.536 -9.186 -35.227 1.00 55.59 94 PHE A CA 1
ATOM 734 C C . PHE A 1 94 ? 17.860 -9.473 -35.942 1.00 55.59 94 PHE A C 1
ATOM 736 O O . PHE A 1 94 ? 17.847 -10.122 -36.982 1.00 55.59 94 PHE A O 1
ATOM 743 N N . TYR A 1 95 ? 19.000 -9.044 -35.395 1.00 53.19 95 TYR A N 1
ATOM 744 C CA . TYR A 1 95 ? 20.300 -9.267 -36.037 1.00 53.19 95 TYR A CA 1
ATOM 745 C C . TYR A 1 95 ? 20.714 -10.747 -36.066 1.00 53.19 95 TYR A C 1
ATOM 747 O O . TYR A 1 95 ? 21.245 -11.188 -37.084 1.00 53.19 95 TYR A O 1
ATOM 755 N N . ASP A 1 96 ? 20.395 -11.531 -35.034 1.00 54.50 96 ASP A N 1
ATOM 756 C CA . ASP A 1 96 ? 20.696 -12.974 -34.997 1.00 54.50 96 ASP A CA 1
ATOM 757 C C . ASP A 1 96 ? 19.860 -13.806 -35.987 1.00 54.50 96 ASP A C 1
ATOM 759 O O . ASP A 1 96 ? 20.268 -14.897 -36.371 1.00 54.50 96 ASP A O 1
ATOM 763 N N . LYS A 1 97 ? 18.699 -13.314 -36.443 1.00 55.16 97 LYS A N 1
ATOM 764 C CA . LYS A 1 97 ? 17.879 -14.000 -37.464 1.00 55.16 97 LYS A CA 1
ATOM 765 C C . LYS A 1 97 ? 18.360 -13.788 -38.903 1.00 55.16 97 LYS A C 1
ATOM 767 O O . LYS A 1 97 ? 17.857 -14.466 -39.799 1.00 55.16 97 LYS A O 1
ATOM 772 N N . TRP A 1 98 ? 19.273 -12.844 -39.137 1.00 54.81 98 TRP A N 1
ATOM 773 C CA . TRP A 1 98 ? 19.769 -12.477 -40.472 1.00 54.81 98 TRP A CA 1
ATOM 774 C C . TRP A 1 98 ? 21.275 -12.751 -40.671 1.00 54.81 98 TRP A C 1
ATOM 776 O O . TRP A 1 98 ? 21.828 -12.343 -41.695 1.00 54.81 98 TRP A O 1
ATOM 786 N N . LEU A 1 99 ? 21.915 -13.453 -39.728 1.00 49.41 99 LEU A N 1
ATOM 787 C CA . LEU A 1 99 ? 23.248 -14.065 -39.845 1.00 49.41 99 LEU A CA 1
ATOM 788 C C . LEU A 1 99 ? 23.123 -15.584 -40.024 1.00 49.41 99 LEU A C 1
ATOM 790 O O . LEU A 1 99 ? 23.969 -16.143 -40.759 1.00 49.41 99 LEU A O 1
#